Protein AF-A0A8X6QN15-F1 (afdb_monomer)

Solvent-accessible surface area (backbone atoms only — not comparable to full-atom values): 4464 Å² total; per-residue (Å²): 113,68,68,63,43,50,80,71,66,51,69,75,82,50,54,46,92,90,79,62,44,32,68,40,74,67,47,52,82,93,45,96,61,25,65,68,50,28,54,51,42,46,53,46,64,75,33,64,57,58,50,83,86,34,64,77,78,81,90,65,90,80,83,82,89,65,83,134

Mean predicted aligned error: 2.88 Å

pLDDT: mean 96.54, std 2.6, range [81.69, 98.5]

Radius of gyration: 14.1 Å; Cα contacts (8 Å, |Δi|>4): 42; chains: 1; bounding box: 28×29×42 Å

Organism: Nephila pilipes (NCBI:txid299642)

Nearest PDB structures (foldseek):
  4a63-assembly7_L  TM=9.803E-01  e=1.043E-04  Homo sapiens
  9gfo-assembly3_CCC  TM=9.790E-01  e=7.207E-04  Homo sapiens
  6rz3-assembly1_B  TM=9.679E-01  e=9.325E-04  Homo sapiens
  6dcx-assembly2_C  TM=9.488E-01  e=1.464E-03  Homo sapiens

Structure (mmCIF, N/CA/C/O backbone):
data_AF-A0A8X6QN15-F1
#
_entry.id   AF-A0A8X6QN15-F1
#
loop_
_atom_site.group_PDB
_atom_site.id
_atom_site.type_symbol
_atom_site.label_atom_id
_atom_site.label_alt_id
_atom_site.label_comp_id
_atom_site.label_asym_id
_atom_site.label_entity_id
_atom_site.label_seq_id
_atom_site.pdbx_PDB_ins_code
_atom_site.Cartn_x
_atom_site.Cartn_y
_atom_site.Cartn_z
_atom_site.occupancy
_atom_site.B_iso_or_equiv
_atom_site.auth_seq_id
_atom_site.auth_comp_id
_atom_site.auth_asym_id
_atom_site.auth_atom_id
_atom_site.pdbx_PDB_model_num
ATOM 1 N N . MET A 1 1 ? -2.984 3.556 -12.655 1.00 85.38 1 MET A N 1
ATOM 2 C CA . MET A 1 1 ? -3.793 2.358 -12.324 1.00 85.38 1 MET A CA 1
ATOM 3 C C . MET A 1 1 ? -3.851 2.100 -10.819 1.00 85.38 1 MET A C 1
ATOM 5 O O . MET A 1 1 ? -4.951 2.024 -10.292 1.00 85.38 1 MET A O 1
ATOM 9 N N . VAL A 1 2 ? -2.710 2.037 -10.120 1.00 94.62 2 VAL A N 1
ATOM 10 C CA . VAL A 1 2 ? -2.632 1.718 -8.676 1.00 94.62 2 VAL A CA 1
ATOM 11 C C . VAL A 1 2 ? -3.543 2.573 -7.790 1.00 94.62 2 VAL A C 1
ATOM 13 O O . VAL A 1 2 ? -4.338 2.022 -7.038 1.00 94.62 2 VAL A O 1
ATOM 16 N N . LYS A 1 3 ? -3.552 3.900 -7.973 1.00 95.81 3 LYS A N 1
ATOM 17 C CA . LYS A 1 3 ? -4.435 4.817 -7.233 1.00 95.81 3 LYS A CA 1
ATOM 18 C C . LYS A 1 3 ? -5.913 4.423 -7.286 1.00 95.81 3 LYS A C 1
ATOM 20 O O . LYS A 1 3 ? -6.584 4.422 -6.263 1.00 95.81 3 LYS A O 1
ATOM 25 N N . TYR A 1 4 ? -6.404 4.036 -8.462 1.00 97.62 4 TYR A N 1
ATOM 26 C CA . TYR A 1 4 ? -7.797 3.628 -8.630 1.00 97.62 4 TYR A CA 1
ATOM 27 C C . TYR A 1 4 ? -8.128 2.368 -7.819 1.00 97.62 4 TYR A C 1
ATOM 29 O O . TYR A 1 4 ? -9.200 2.287 -7.232 1.00 97.62 4 TYR A O 1
ATOM 37 N N . LEU A 1 5 ? -7.213 1.395 -7.762 1.00 98.25 5 LEU A N 1
ATOM 38 C CA . LEU A 1 5 ? -7.407 0.175 -6.975 1.00 98.25 5 LEU A CA 1
ATOM 39 C C . LEU A 1 5 ? -7.403 0.482 -5.472 1.00 98.25 5 LEU A C 1
ATOM 41 O O . LEU A 1 5 ? -8.269 -0.009 -4.752 1.00 98.25 5 LEU A O 1
ATOM 45 N N . VAL A 1 6 ? -6.488 1.339 -5.008 1.00 97.31 6 VAL A N 1
ATOM 46 C CA . VAL A 1 6 ? -6.435 1.779 -3.602 1.00 97.31 6 VAL A CA 1
ATOM 47 C C . VAL A 1 6 ? -7.733 2.472 -3.192 1.00 97.31 6 VAL A C 1
ATOM 49 O O . VAL A 1 6 ? -8.351 2.090 -2.203 1.00 97.31 6 VAL A O 1
ATOM 52 N N . GLU A 1 7 ? -8.214 3.417 -4.001 1.00 96.00 7 GLU A N 1
ATOM 53 C CA . GLU A 1 7 ? -9.483 4.123 -3.766 1.00 96.00 7 GLU A CA 1
ATOM 54 C C . GLU A 1 7 ? -10.716 3.199 -3.803 1.00 96.00 7 GLU A C 1
ATOM 56 O O . GLU A 1 7 ? -11.797 3.583 -3.356 1.00 96.00 7 GLU A O 1
ATOM 61 N N . ARG A 1 8 ? -10.567 1.974 -4.322 1.00 97.69 8 ARG A N 1
ATOM 62 C CA . ARG A 1 8 ? -11.614 0.946 -4.404 1.00 97.69 8 ARG A CA 1
ATOM 63 C C . ARG A 1 8 ? -11.423 -0.203 -3.408 1.00 97.69 8 ARG A C 1
ATOM 65 O O . ARG A 1 8 ? -12.155 -1.183 -3.498 1.00 97.69 8 ARG A O 1
ATOM 72 N N . GLY A 1 9 ? -10.501 -0.073 -2.453 1.00 97.25 9 GLY A N 1
ATOM 73 C CA . GLY A 1 9 ? -10.323 -1.042 -1.369 1.00 97.25 9 GLY A CA 1
ATOM 74 C C . GLY A 1 9 ? -9.261 -2.110 -1.631 1.00 97.25 9 GLY A C 1
ATOM 75 O O . GLY A 1 9 ? -9.404 -3.235 -1.164 1.00 97.25 9 GLY A O 1
ATOM 76 N N . ALA A 1 10 ? -8.195 -1.796 -2.371 1.00 97.88 10 ALA A N 1
ATOM 77 C CA . ALA A 1 10 ? -7.033 -2.680 -2.435 1.00 97.88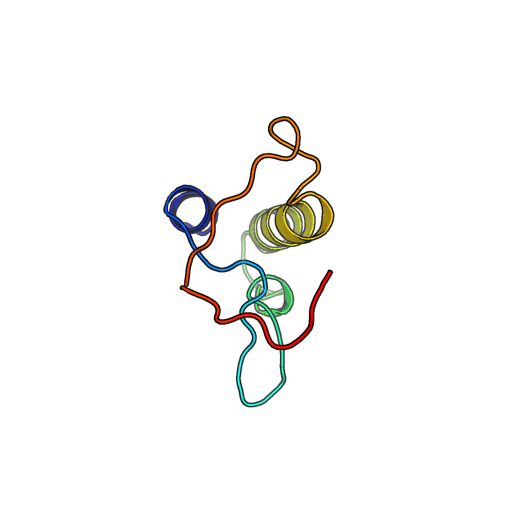 10 ALA A CA 1
ATOM 78 C C . ALA A 1 10 ? -6.342 -2.801 -1.063 1.00 97.88 10 ALA A C 1
ATOM 80 O O . ALA A 1 10 ? -6.156 -1.811 -0.353 1.00 97.88 10 ALA A O 1
ATOM 81 N N . CYS A 1 11 ? -5.922 -4.017 -0.708 1.00 97.88 11 CYS A N 1
ATOM 82 C CA . CYS A 1 11 ? -5.192 -4.283 0.529 1.00 97.88 11 CYS A CA 1
ATOM 83 C C . CYS A 1 11 ? -3.714 -3.895 0.377 1.00 97.88 11 CYS A C 1
ATOM 85 O O . CYS A 1 11 ? -2.941 -4.609 -0.255 1.00 97.88 11 CYS A O 1
ATOM 87 N N . ILE A 1 12 ? -3.329 -2.760 0.963 1.00 97.44 12 ILE A N 1
ATOM 88 C CA . ILE A 1 12 ? -2.002 -2.139 0.791 1.00 97.44 12 ILE A CA 1
ATOM 89 C C . ILE A 1 12 ? -0.856 -2.978 1.372 1.00 97.44 12 ILE A C 1
ATOM 91 O O . ILE A 1 12 ? 0.258 -2.940 0.854 1.00 97.44 12 ILE A O 1
ATOM 95 N N . PHE A 1 13 ? -1.144 -3.756 2.415 1.00 97.69 13 PHE A N 1
ATOM 96 C CA . PHE A 1 13 ? -0.179 -4.616 3.103 1.00 97.69 13 PHE A CA 1
ATOM 97 C C . PHE A 1 13 ? -0.299 -6.093 2.714 1.00 97.69 13 PHE A C 1
ATOM 99 O O . PHE A 1 13 ? 0.290 -6.948 3.371 1.00 97.69 13 PHE A O 1
ATOM 106 N N . ALA A 1 14 ? -1.078 -6.4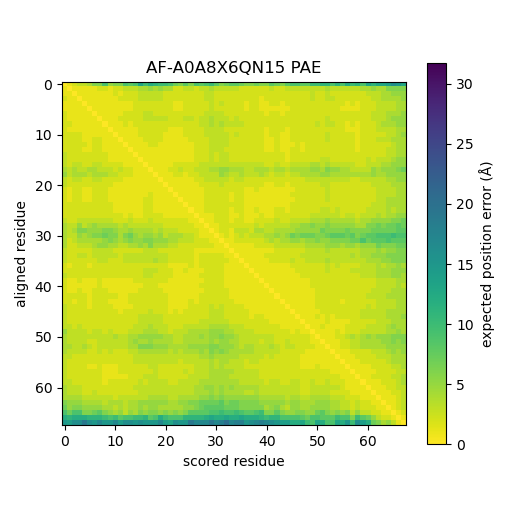23 1.676 1.00 98.19 14 ALA A N 1
ATOM 107 C CA . ALA A 1 14 ? -1.059 -7.777 1.141 1.00 98.19 14 ALA A CA 1
ATOM 108 C C . ALA A 1 14 ? 0.333 -8.079 0.576 1.00 98.19 14 ALA A C 1
ATOM 110 O O . ALA A 1 14 ? 0.891 -7.268 -0.165 1.00 98.19 14 ALA A O 1
ATOM 111 N N . THR A 1 15 ? 0.862 -9.250 0.918 1.00 98.50 15 THR A N 1
ATOM 112 C CA . THR A 1 15 ? 2.163 -9.720 0.450 1.00 98.50 15 THR A CA 1
ATOM 113 C C . THR A 1 15 ? 2.022 -10.953 -0.427 1.00 98.50 15 THR A C 1
ATOM 115 O O . THR A 1 15 ? 1.074 -11.739 -0.314 1.00 98.50 15 THR A O 1
ATOM 118 N N . THR A 1 16 ? 2.977 -11.125 -1.328 1.00 98.31 16 THR A N 1
ATOM 119 C CA . THR A 1 16 ? 3.145 -12.353 -2.101 1.00 98.31 16 THR A CA 1
ATOM 120 C C . THR A 1 16 ? 3.545 -13.522 -1.197 1.00 98.31 16 THR A C 1
ATOM 122 O O . THR A 1 16 ? 4.178 -13.362 -0.155 1.00 98.31 16 THR A O 1
ATOM 125 N N . LEU A 1 17 ? 3.182 -14.744 -1.596 1.00 98.19 17 LEU A N 1
ATOM 126 C CA . LEU A 1 17 ? 3.474 -15.946 -0.801 1.00 98.19 17 LEU A CA 1
ATOM 127 C C . LEU A 1 17 ? 4.935 -16.406 -0.902 1.00 98.19 17 LEU A C 1
ATOM 129 O O . LEU A 1 17 ? 5.418 -17.089 -0.007 1.00 98.19 17 LEU A O 1
ATOM 133 N N . SER A 1 18 ? 5.605 -16.100 -2.011 1.00 98.00 18 SER A N 1
ATOM 134 C CA . SER A 1 18 ? 6.943 -16.604 -2.337 1.00 98.00 18 SER A CA 1
ATOM 135 C C . SER A 1 18 ? 8.065 -15.849 -1.635 1.00 98.00 18 SER A C 1
ATOM 137 O O . SER A 1 18 ? 9.008 -16.457 -1.144 1.00 98.00 18 SER A O 1
ATOM 139 N N . ASP A 1 19 ? 7.968 -14.527 -1.64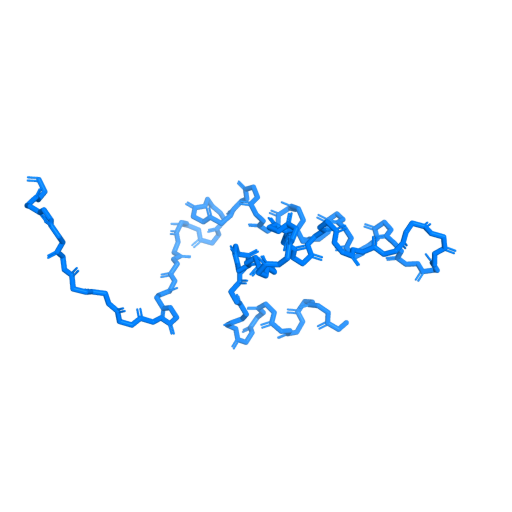8 1.00 97.75 19 ASP A N 1
ATOM 140 C CA . ASP A 1 19 ? 9.024 -13.573 -1.305 1.00 97.75 19 ASP A CA 1
ATOM 141 C C . ASP A 1 19 ? 8.547 -12.517 -0.301 1.00 97.75 19 ASP A C 1
ATOM 143 O O . ASP A 1 19 ? 9.355 -11.737 0.183 1.00 97.75 19 ASP A O 1
ATOM 147 N N . HIS A 1 20 ? 7.268 -12.557 0.092 1.00 97.94 20 HIS A N 1
ATOM 148 C CA . HIS A 1 20 ? 6.683 -11.682 1.110 1.00 97.94 20 HIS A CA 1
ATOM 149 C C . HIS A 1 20 ? 6.755 -10.187 0.786 1.00 97.94 20 HIS A C 1
ATOM 151 O O . HIS A 1 20 ? 6.719 -9.355 1.688 1.00 97.94 20 HIS A O 1
ATOM 157 N N . GLU A 1 21 ? 6.768 -9.858 -0.499 1.00 98.31 21 GLU A N 1
ATOM 158 C CA . GLU A 1 21 ? 6.812 -8.488 -0.989 1.00 98.31 21 GLU A CA 1
ATOM 159 C C . GLU A 1 21 ? 5.400 -7.922 -1.158 1.00 98.31 21 GLU A C 1
ATOM 161 O O . GLU A 1 21 ? 4.459 -8.593 -1.598 1.00 98.31 21 GLU A O 1
ATOM 166 N N . THR A 1 22 ? 5.252 -6.655 -0.800 1.00 98.25 22 THR A N 1
ATOM 167 C CA . THR A 1 22 ? 4.063 -5.840 -1.021 1.00 98.25 22 THR A CA 1
ATOM 168 C C . THR A 1 22 ? 3.994 -5.333 -2.461 1.00 98.25 22 THR A C 1
ATOM 170 O O . THR A 1 22 ? 4.952 -5.392 -3.227 1.00 98.25 22 THR A O 1
ATOM 173 N N . ALA A 1 23 ? 2.855 -4.747 -2.841 1.00 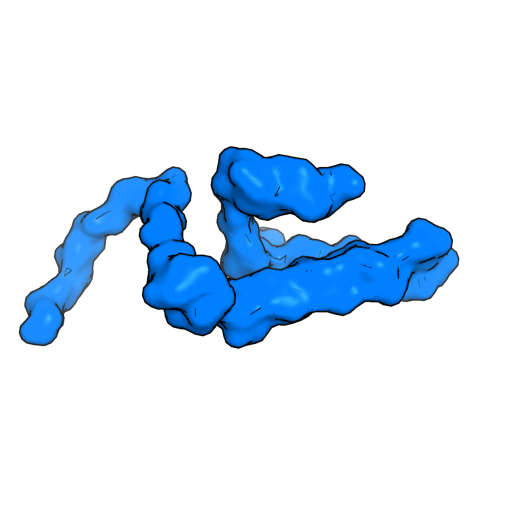97.81 23 ALA A N 1
ATOM 174 C CA . ALA A 1 23 ? 2.716 -4.125 -4.158 1.00 97.81 23 ALA A CA 1
ATOM 175 C C . ALA A 1 23 ? 3.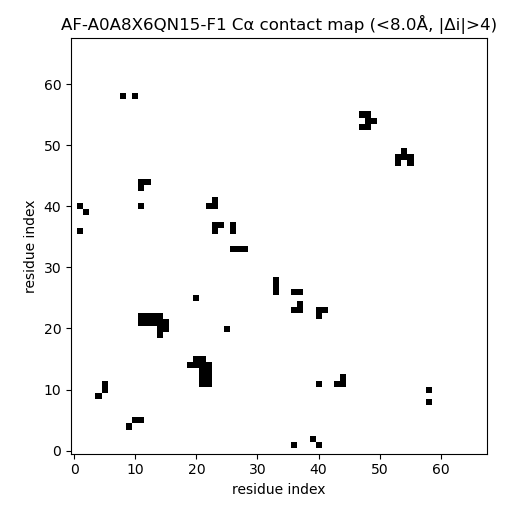727 -2.986 -4.416 1.00 97.81 23 ALA A C 1
ATOM 177 O O . ALA A 1 23 ? 4.042 -2.728 -5.573 1.00 97.81 23 ALA A O 1
ATOM 178 N N . ALA A 1 24 ? 4.215 -2.302 -3.371 1.00 97.88 24 ALA A N 1
ATOM 179 C CA . ALA A 1 24 ? 5.197 -1.224 -3.508 1.00 97.88 24 ALA A CA 1
ATOM 180 C C . ALA A 1 24 ? 6.582 -1.756 -3.911 1.00 97.88 24 ALA A C 1
ATOM 182 O O . ALA A 1 24 ? 7.239 -1.175 -4.770 1.00 97.88 24 ALA A O 1
ATOM 183 N N . GLU A 1 25 ? 6.981 -2.892 -3.333 1.00 97.69 25 GLU A N 1
ATOM 184 C CA . GLU A 1 25 ? 8.251 -3.579 -3.616 1.00 97.69 25 GLU A CA 1
ATOM 185 C C . GLU A 1 25 ? 8.268 -4.219 -5.012 1.00 97.69 25 GLU A C 1
ATOM 187 O O . GLU A 1 25 ? 9.329 -4.458 -5.572 1.00 97.69 25 GLU A O 1
ATOM 192 N N . LYS A 1 26 ? 7.088 -4.432 -5.607 1.00 97.38 26 LYS A N 1
ATOM 193 C CA . LYS A 1 26 ? 6.913 -4.973 -6.961 1.00 97.38 26 LYS A CA 1
ATOM 194 C C . LYS A 1 26 ? 6.851 -3.917 -8.077 1.00 97.38 26 LYS A C 1
ATOM 196 O O . LYS A 1 26 ? 6.568 -4.286 -9.215 1.00 97.38 26 LYS A O 1
ATOM 201 N N . CYS A 1 27 ? 7.044 -2.622 -7.801 1.00 97.12 27 CYS A N 1
ATOM 202 C CA . CYS A 1 27 ? 7.186 -1.641 -8.887 1.00 97.12 27 CYS A CA 1
ATOM 203 C C . CYS A 1 27 ? 8.546 -1.864 -9.594 1.00 97.12 27 CYS A C 1
ATOM 205 O O . CYS A 1 27 ? 9.571 -1.960 -8.931 1.00 97.12 27 CYS A O 1
ATOM 207 N N . GLU A 1 28 ? 8.557 -1.928 -10.927 1.00 96.94 28 GLU A N 1
ATOM 208 C CA . GLU A 1 28 ? 9.756 -2.228 -11.733 1.00 96.94 28 GLU A CA 1
ATOM 209 C C . GLU A 1 28 ? 10.644 -0.985 -11.921 1.00 96.94 28 GLU A C 1
ATOM 211 O O . GLU A 1 28 ? 10.189 -0.002 -12.504 1.00 96.94 28 GLU A O 1
ATOM 216 N N . GLU A 1 29 ? 11.897 -1.023 -11.452 1.00 94.75 29 GLU A N 1
ATOM 217 C CA . GLU A 1 29 ? 12.829 0.128 -11.450 1.00 94.75 29 GLU A CA 1
ATOM 218 C C . GLU A 1 29 ? 13.232 0.608 -12.854 1.00 94.75 29 GLU A C 1
ATOM 220 O O . GLU A 1 29 ? 13.450 1.801 -13.067 1.00 94.75 29 GLU A O 1
ATOM 225 N N . ASP A 1 30 ? 13.304 -0.312 -13.818 1.00 95.88 30 ASP A N 1
ATOM 226 C CA . ASP A 1 30 ? 13.744 -0.029 -15.190 1.00 95.88 30 ASP A CA 1
ATOM 227 C C . ASP A 1 30 ? 12.602 0.452 -16.112 1.00 95.88 30 ASP A C 1
ATOM 229 O O . ASP A 1 30 ? 12.835 0.765 -17.284 1.00 95.88 30 ASP A O 1
ATOM 233 N N . GLU A 1 31 ? 11.365 0.517 -15.608 1.00 95.94 31 GLU A N 1
ATOM 234 C CA . GLU A 1 31 ? 10.174 0.876 -16.383 1.00 95.94 31 GLU A CA 1
ATOM 235 C C . GLU A 1 31 ? 9.753 2.342 -16.192 1.00 95.94 31 GLU A C 1
ATOM 237 O O . GLU A 1 31 ? 9.895 2.956 -15.128 1.00 95.94 31 GLU A O 1
ATOM 242 N N . GLU A 1 32 ? 9.158 2.923 -17.239 1.00 95.38 32 GLU A N 1
ATOM 243 C CA . GLU A 1 32 ? 8.635 4.288 -17.168 1.00 95.38 32 GLU A CA 1
ATOM 244 C C . GLU A 1 32 ? 7.505 4.386 -16.129 1.00 95.38 32 GLU A C 1
ATOM 246 O O . GLU A 1 32 ? 6.507 3.665 -16.176 1.00 95.38 32 GLU A O 1
ATOM 251 N N . GLY A 1 33 ? 7.635 5.338 -15.201 1.00 93.19 33 GLY A N 1
ATOM 252 C CA . GLY A 1 33 ? 6.644 5.572 -14.152 1.00 93.19 33 GLY A CA 1
ATOM 253 C C . GLY A 1 33 ? 6.902 4.820 -12.846 1.00 93.19 33 GLY A C 1
ATOM 254 O O . GLY A 1 33 ? 6.037 4.884 -11.966 1.00 93.19 33 GLY A O 1
ATOM 255 N N . PHE A 1 34 ? 8.071 4.179 -12.696 1.00 95.88 34 PHE A N 1
ATOM 256 C CA . PHE A 1 34 ? 8.541 3.598 -11.435 1.00 95.88 34 PHE A CA 1
ATOM 257 C C . PHE A 1 34 ? 8.347 4.550 -10.249 1.00 95.88 34 PHE A C 1
ATOM 259 O O . PHE A 1 34 ? 7.584 4.221 -9.343 1.00 95.88 34 PHE A O 1
ATOM 266 N N . ASP A 1 35 ? 8.941 5.749 -10.300 1.00 96.06 35 ASP A N 1
ATOM 267 C CA . ASP A 1 35 ? 8.894 6.727 -9.202 1.00 96.06 35 ASP A CA 1
ATOM 268 C C . ASP A 1 35 ? 7.449 7.028 -8.776 1.00 96.06 35 ASP A C 1
ATOM 270 O O . ASP A 1 35 ? 7.090 6.946 -7.607 1.00 96.06 35 ASP A O 1
ATOM 274 N N . GLY A 1 36 ? 6.557 7.287 -9.737 1.00 96.12 36 GLY A N 1
ATOM 275 C CA . GLY A 1 36 ? 5.153 7.579 -9.439 1.00 96.12 36 GLY A CA 1
ATOM 276 C C . GLY A 1 36 ? 4.369 6.382 -8.882 1.00 96.12 36 GLY A C 1
ATOM 277 O O . GLY A 1 36 ? 3.426 6.573 -8.110 1.00 96.12 36 GLY A O 1
ATOM 278 N N . CYS A 1 37 ? 4.726 5.154 -9.276 1.00 96.81 37 CYS A N 1
ATOM 279 C CA . CYS A 1 37 ? 4.157 3.912 -8.742 1.00 96.81 37 CYS A CA 1
ATOM 280 C C . CYS A 1 37 ? 4.597 3.694 -7.294 1.00 96.81 37 CYS A C 1
ATOM 282 O O . CYS A 1 37 ? 3.751 3.578 -6.399 1.00 96.81 37 CYS A O 1
ATOM 284 N N . SER A 1 38 ? 5.914 3.659 -7.087 1.00 97.19 38 SER A N 1
ATOM 285 C CA . SER A 1 38 ? 6.545 3.286 -5.828 1.00 97.19 38 SER A CA 1
ATOM 286 C C . SER A 1 38 ? 6.300 4.350 -4.763 1.00 97.19 38 SER A C 1
ATOM 288 O O . SER A 1 38 ? 5.793 4.017 -3.693 1.00 97.19 38 SER A O 1
ATOM 290 N N . GLU A 1 39 ? 6.510 5.637 -5.064 1.00 97.50 39 GLU A N 1
ATOM 291 C CA . GLU A 1 39 ? 6.267 6.732 -4.115 1.00 97.50 39 GLU A CA 1
ATOM 292 C C . GLU A 1 39 ? 4.810 6.776 -3.646 1.00 97.50 39 GLU A C 1
ATOM 294 O O . GLU A 1 39 ? 4.535 6.985 -2.460 1.00 97.50 39 GLU A O 1
ATOM 299 N N . TYR A 1 40 ? 3.854 6.560 -4.555 1.00 97.69 40 TYR A N 1
ATOM 300 C CA . TYR A 1 40 ? 2.443 6.532 -4.185 1.00 97.69 40 TYR A CA 1
ATOM 301 C C . TYR A 1 40 ? 2.141 5.371 -3.232 1.00 97.69 40 TYR A C 1
ATOM 303 O O . TYR A 1 40 ? 1.504 5.585 -2.198 1.00 97.69 40 TYR A O 1
ATOM 311 N N . LEU A 1 41 ? 2.589 4.155 -3.559 1.00 98.19 41 LEU A N 1
ATOM 312 C CA . LEU A 1 41 ? 2.303 2.969 -2.751 1.00 98.19 41 LEU A CA 1
ATOM 313 C C . LEU A 1 41 ? 3.023 3.003 -1.395 1.00 98.19 41 LEU A C 1
ATOM 315 O O . LEU A 1 41 ? 2.368 2.765 -0.378 1.00 98.19 41 LEU A O 1
ATOM 319 N N . TYR A 1 42 ? 4.299 3.396 -1.346 1.00 98.19 42 TYR A N 1
ATOM 320 C CA . TYR A 1 42 ? 5.020 3.594 -0.083 1.00 98.19 42 TYR A CA 1
ATOM 321 C C . TYR A 1 42 ? 4.386 4.704 0.760 1.00 98.19 42 TYR A C 1
ATOM 323 O O . TYR A 1 42 ? 4.140 4.514 1.951 1.00 98.19 42 TYR A O 1
ATOM 331 N N . SER A 1 43 ? 3.984 5.826 0.150 1.00 97.75 43 SER A N 1
ATOM 332 C CA . SER A 1 43 ? 3.276 6.874 0.891 1.00 97.75 43 SER A CA 1
ATOM 333 C C . SER A 1 43 ? 1.928 6.399 1.439 1.00 97.75 43 SER A C 1
ATOM 335 O O . SER A 1 43 ? 1.471 6.963 2.435 1.00 97.75 43 SER A O 1
ATOM 337 N N . MET A 1 44 ? 1.245 5.446 0.798 1.00 97.56 44 MET A N 1
ATOM 338 C CA . MET A 1 44 ? 0.018 4.862 1.348 1.00 97.56 44 MET A CA 1
ATOM 339 C C . MET A 1 44 ? 0.321 3.912 2.504 1.00 97.56 44 MET A C 1
ATOM 341 O O . MET A 1 44 ? -0.394 3.964 3.500 1.00 97.56 44 MET A O 1
ATOM 345 N N . GLN A 1 45 ? 1.385 3.109 2.420 1.00 97.56 45 GLN A N 1
ATOM 346 C CA . GLN A 1 45 ? 1.836 2.256 3.525 1.00 97.56 45 GLN A CA 1
ATOM 347 C C . GLN A 1 45 ? 2.189 3.077 4.771 1.00 97.56 45 GLN A C 1
ATOM 349 O O . GLN A 1 45 ? 1.690 2.798 5.856 1.00 97.56 45 GLN A O 1
ATOM 354 N N . GLU A 1 46 ? 2.987 4.134 4.619 1.00 97.31 46 GLU A N 1
ATOM 355 C CA . GLU A 1 46 ? 3.440 4.956 5.748 1.00 97.31 46 GLU A CA 1
ATOM 356 C C . GLU A 1 46 ? 2.320 5.767 6.404 1.00 97.31 46 GLU A C 1
ATOM 358 O O . GLU A 1 46 ? 2.391 6.093 7.589 1.00 97.31 46 GLU A O 1
ATOM 363 N N . LYS A 1 47 ? 1.302 6.152 5.626 1.00 97.38 47 LYS A N 1
ATOM 364 C CA . LYS A 1 47 ? 0.313 7.146 6.057 1.00 97.38 47 LYS A CA 1
ATOM 365 C C . LYS A 1 47 ? -1.099 6.593 6.247 1.00 97.38 47 LYS A C 1
ATOM 367 O O . LYS A 1 47 ? -2.004 7.366 6.592 1.00 97.38 47 LYS A O 1
ATOM 372 N N . LEU A 1 48 ? -1.311 5.291 6.045 1.00 96.75 48 LEU A N 1
ATOM 373 C CA . LEU A 1 48 ? -2.575 4.636 6.381 1.00 96.75 48 LEU A CA 1
ATOM 374 C C . LEU A 1 48 ? -2.836 4.779 7.889 1.00 96.75 48 LEU A C 1
ATOM 376 O O . LEU A 1 48 ? -1.963 4.507 8.704 1.00 96.75 48 LEU A O 1
ATOM 380 N N . GLY A 1 49 ? -4.027 5.244 8.268 1.00 96.38 49 GLY A N 1
ATOM 381 C CA . GLY A 1 49 ? -4.352 5.530 9.672 1.00 96.38 49 GLY A CA 1
ATOM 382 C C . GLY A 1 49 ? -3.851 6.886 10.193 1.00 96.38 49 GLY A C 1
ATOM 383 O O . GLY A 1 49 ? -4.116 7.219 11.344 1.00 96.38 49 GLY A O 1
ATOM 384 N N . ILE A 1 50 ? -3.202 7.706 9.356 1.00 97.00 50 ILE A N 1
ATOM 385 C CA . ILE A 1 50 ? -2.820 9.095 9.681 1.00 97.00 50 ILE A CA 1
ATOM 386 C C . ILE A 1 50 ? -3.573 10.081 8.782 1.00 97.00 50 ILE A C 1
ATOM 388 O O . ILE A 1 50 ? -4.165 11.054 9.257 1.00 97.00 50 ILE A O 1
ATOM 392 N N . LEU A 1 51 ? -3.570 9.834 7.468 1.00 93.06 51 LEU A N 1
ATOM 393 C CA . LEU A 1 51 ? -4.332 10.645 6.517 1.00 93.06 51 LEU A CA 1
ATOM 394 C C . LEU A 1 51 ? -5.839 10.469 6.720 1.00 93.06 51 LEU A C 1
ATOM 396 O O . LEU A 1 51 ? -6.295 9.535 7.374 1.00 93.06 51 LEU A O 1
ATOM 400 N N . ASN A 1 52 ? -6.624 11.386 6.150 1.00 93.88 52 ASN A N 1
ATOM 401 C CA . ASN A 1 52 ? -8.089 11.354 6.214 1.00 93.88 52 ASN A CA 1
ATOM 402 C C . ASN A 1 52 ? -8.638 11.304 7.655 1.00 93.88 52 ASN A C 1
ATOM 404 O O . ASN A 1 52 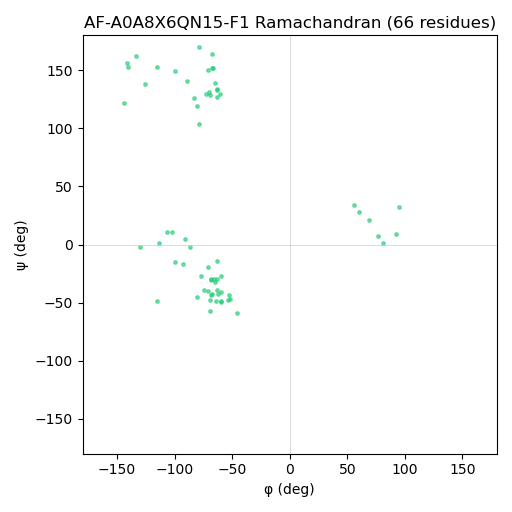? -9.652 10.663 7.918 1.00 93.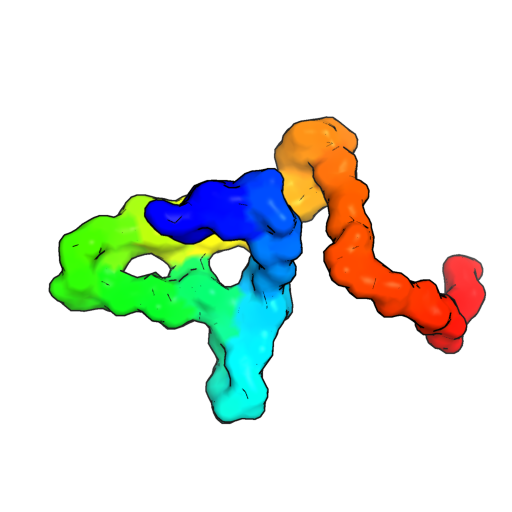88 52 ASN A O 1
ATOM 408 N N . GLY A 1 53 ? -7.950 11.958 8.600 1.00 96.31 53 GLY A N 1
ATOM 409 C CA . GLY A 1 53 ? -8.327 11.955 10.018 1.00 96.31 53 GLY A CA 1
ATOM 410 C C . GLY A 1 53 ? -8.150 10.598 10.704 1.00 96.31 53 GLY A C 1
ATOM 411 O O . GLY A 1 53 ? -8.808 10.343 11.708 1.00 96.31 53 GLY A O 1
ATOM 412 N N . GLY A 1 54 ? -7.310 9.723 10.146 1.00 96.62 54 GLY A N 1
ATOM 413 C CA . GLY A 1 54 ? -7.048 8.379 10.657 1.00 96.62 54 GLY A CA 1
ATOM 414 C C . GLY A 1 54 ? -8.138 7.349 10.361 1.00 96.62 54 GLY A C 1
ATOM 415 O O . GLY A 1 54 ? -8.060 6.223 10.846 1.00 96.62 54 GLY A O 1
ATOM 416 N N . VAL A 1 55 ? -9.147 7.700 9.559 1.00 97.81 55 VAL A N 1
ATOM 417 C CA . VAL A 1 55 ? -10.220 6.773 9.182 1.00 97.81 55 VAL A CA 1
ATOM 418 C C . VAL A 1 55 ? -9.676 5.679 8.261 1.00 97.81 55 VAL A C 1
ATOM 420 O O . VAL A 1 55 ? -9.061 5.963 7.232 1.00 97.81 55 VAL A O 1
ATOM 423 N N . VAL A 1 56 ? -9.958 4.424 8.612 1.00 97.06 56 VAL A N 1
ATOM 424 C CA . VAL A 1 56 ? -9.622 3.223 7.837 1.00 97.06 56 VAL A CA 1
ATOM 425 C C . VAL A 1 56 ? -10.828 2.288 7.758 1.00 97.06 56 VAL A C 1
ATOM 427 O O . VAL A 1 56 ? -11.768 2.406 8.543 1.00 97.06 56 VAL A O 1
ATOM 430 N N . TYR A 1 57 ? -10.798 1.356 6.805 1.00 97.12 57 TYR A N 1
ATOM 431 C CA . TYR A 1 57 ? -11.874 0.395 6.570 1.00 97.12 57 TYR A CA 1
ATOM 432 C C . TYR A 1 57 ? -11.322 -1.028 6.598 1.00 97.12 57 TYR A C 1
ATOM 434 O O . TYR A 1 57 ? -10.259 -1.294 6.035 1.00 97.12 57 TYR A O 1
ATOM 442 N N . ALA A 1 58 ? -12.059 -1.941 7.228 1.00 97.50 58 ALA A N 1
ATOM 443 C CA . ALA A 1 58 ? -11.761 -3.364 7.168 1.00 97.50 58 ALA A CA 1
ATOM 444 C C . ALA A 1 58 ? -12.122 -3.909 5.778 1.00 97.50 58 ALA A C 1
ATOM 446 O O . ALA A 1 58 ? -13.224 -3.678 5.282 1.00 97.50 58 ALA A O 1
ATOM 447 N N . LEU A 1 59 ? -11.181 -4.619 5.151 1.00 97.56 59 LEU A N 1
ATOM 448 C CA . LEU A 1 59 ? -11.398 -5.295 3.864 1.00 97.56 59 LEU A CA 1
ATOM 449 C C . LEU A 1 59 ? -11.848 -6.752 4.034 1.00 97.56 59 LEU A C 1
ATOM 451 O O . LEU A 1 59 ? -12.353 -7.354 3.092 1.00 97.56 59 LEU A O 1
ATOM 455 N N . TYR A 1 60 ? -11.655 -7.297 5.234 1.00 97.31 60 TYR A N 1
ATOM 456 C CA . TYR A 1 60 ? -12.012 -8.652 5.627 1.00 97.31 60 TYR A CA 1
ATOM 457 C C . TYR A 1 60 ? -12.568 -8.630 7.048 1.00 97.31 60 TYR A C 1
ATOM 459 O O . TYR A 1 60 ? -1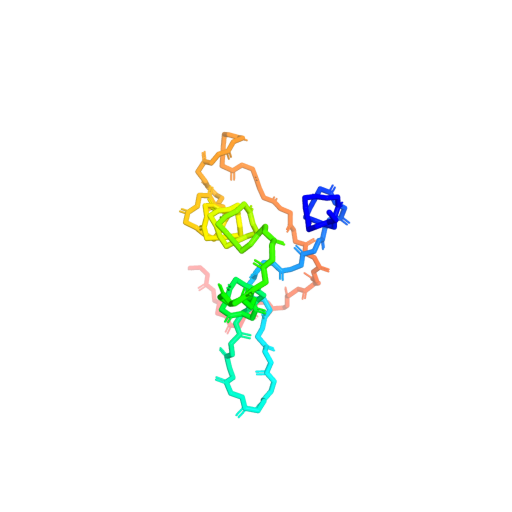2.189 -7.770 7.849 1.00 97.31 60 TYR A O 1
ATOM 467 N N . ASP A 1 61 ? -13.425 -9.598 7.355 1.00 97.88 61 ASP A N 1
ATOM 468 C CA . ASP A 1 61 ? -13.840 -9.875 8.726 1.00 97.88 61 ASP A CA 1
ATOM 469 C C . ASP A 1 61 ? -12.656 -10.431 9.536 1.00 97.88 61 ASP A C 1
ATOM 471 O O . ASP A 1 61 ? -11.741 -11.055 8.988 1.00 97.88 61 ASP A O 1
ATOM 475 N N . TYR A 1 62 ? -12.667 -10.207 10.850 1.00 96.25 62 TYR A N 1
ATOM 476 C CA . TYR A 1 62 ? -11.643 -10.709 11.762 1.00 96.25 62 TYR A CA 1
ATOM 477 C C . TYR A 1 62 ? -12.263 -11.104 13.105 1.00 96.25 62 TYR A C 1
ATOM 479 O O . TYR A 1 62 ? -12.850 -10.267 13.791 1.00 96.25 62 TYR A O 1
ATOM 487 N N . ASP A 1 63 ? -12.093 -12.370 13.490 1.00 97.12 63 ASP A N 1
ATOM 488 C CA . ASP A 1 63 ? -12.460 -12.869 14.816 1.00 97.12 63 ASP A CA 1
ATOM 489 C C . ASP A 1 63 ? -11.338 -12.563 15.816 1.00 97.12 63 ASP A C 1
ATOM 491 O O . ASP A 1 63 ? -10.178 -12.938 15.603 1.00 97.12 63 ASP A O 1
ATOM 495 N N . SER A 1 64 ? -11.663 -11.899 16.929 1.00 95.94 64 SER A N 1
ATOM 496 C CA . SER A 1 64 ? -10.668 -11.517 17.933 1.00 95.94 64 SER A CA 1
ATOM 497 C C . SER A 1 64 ? -10.000 -12.742 18.568 1.00 95.94 64 SER A C 1
ATOM 499 O O . SER A 1 64 ? -10.649 -13.700 18.979 1.00 95.94 64 SER A O 1
ATOM 501 N N . GLN A 1 65 ? -8.669 -12.704 18.651 1.00 96.75 65 GLN A N 1
ATOM 502 C CA . GLN A 1 65 ? -7.861 -13.793 19.222 1.00 96.75 65 GLN A CA 1
ATOM 503 C C . GLN A 1 65 ? -7.436 -13.523 20.671 1.00 96.75 65 GLN A C 1
ATOM 505 O O . GLN A 1 65 ? -7.006 -14.433 21.373 1.00 96.75 65 GLN A O 1
ATOM 510 N N . ASN A 1 66 ? -7.551 -12.274 21.120 1.00 95.94 66 ASN A N 1
ATOM 511 C CA . ASN A 1 66 ? -7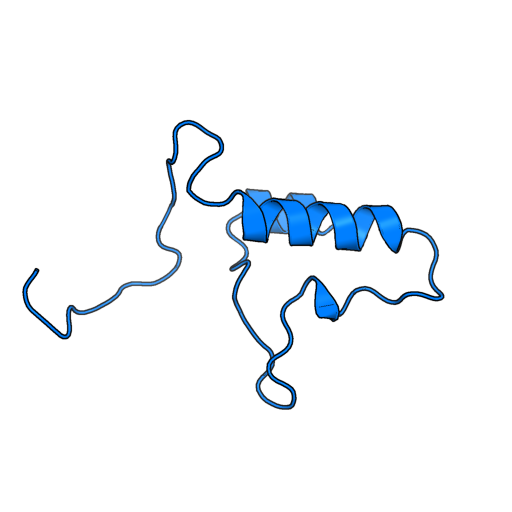.250 -11.830 22.476 1.00 95.94 66 ASN A CA 1
ATOM 512 C C . ASN A 1 66 ? -8.291 -10.783 22.894 1.00 95.94 66 ASN A C 1
ATOM 514 O O . ASN A 1 66 ? -8.906 -10.151 22.033 1.00 95.94 66 ASN A O 1
ATOM 518 N N . SER A 1 67 ? -8.489 -10.617 24.203 1.00 93.44 67 SER A N 1
ATOM 519 C CA . SER A 1 67 ? -9.168 -9.435 24.737 1.00 93.44 67 SER A CA 1
ATOM 520 C C . SER A 1 67 ? -8.265 -8.211 24.600 1.00 93.44 67 SER A C 1
ATOM 522 O O . SER A 1 67 ? -7.043 -8.361 24.671 1.00 93.44 67 SER A O 1
ATOM 524 N N . ASP A 1 68 ? -8.875 -7.037 24.450 1.00 81.69 68 ASP A N 1
ATOM 525 C CA . ASP A 1 68 ? -8.175 -5.749 24.525 1.00 81.69 68 ASP A CA 1
ATOM 526 C C . ASP A 1 68 ? -7.473 -5.542 25.880 1.00 81.69 68 ASP A C 1
ATOM 528 O O . ASP A 1 68 ? -8.014 -6.005 26.918 1.00 81.69 68 ASP A O 1
#

Foldseek 3Di:
DVVVVVVVDDDLCDADPPPRDGQLNPQDPVDPCSCVRNVVSVCCVVCQLPPPVRDDDDPDDDDDPDDD

Sequence (68 aa):
MVKYLVERGACIFATTLSDHETAAEKCEEDEEGFDGCSEYLYSMQEKLGILNGGVVYALYDYDSQNSD

InterPro domains:
  IPR036770 Ankyrin repeat-containing domain superfamily [G3DSA:1.25.40.20] (1-68)
  IPR047163 Apoptosis-stimulating of p53 protein 1/2 [PTHR24131] (1-68)

Secondary structure (DSSP, 8-state):
-HHHHHHTT--TT-B-TTT--BTTTTS-TTSTTHHHHHHHHHHHHHHTTTGGGG----SS----SS--